Protein AF-A0A7W8SYG9-F1 (afdb_monomer)

Nearest PDB structures (foldseek):
  7f84-assembly1_B  TM=5.948E-01  e=1.801E-02  Leptospira interrogans serovar Copenhageni str. Fiocruz L1-130
  5xvp-assembly1_E  TM=5.563E-01  e=1.261E-01  Enterococcus faecalis TX0027
  2zny-assembly2_C  TM=5.384E-01  e=1.261E-01  Pyrococcus horikoshii
  1yqh-assembly1_A  TM=5.599E-01  e=2.120E-01  Bacillus cereus ATCC 14579
  8q90-assembly1_B  TM=6.037E-01  e=5.611E-01  Haloferax mediterranei

Structure (mmCIF, N/CA/C/O backbone):
data_AF-A0A7W8SYG9-F1
#
_entry.id   AF-A0A7W8SYG9-F1
#
loop_
_atom_site.group_PDB
_atom_site.id
_atom_site.type_symbol
_atom_site.label_atom_id
_atom_site.label_alt_id
_atom_site.label_comp_id
_atom_site.label_asym_id
_atom_site.label_entity_id
_atom_site.label_seq_id
_atom_site.pdbx_PDB_ins_code
_atom_site.Cartn_x
_atom_site.Cartn_y
_atom_site.Cartn_z
_atom_site.occupancy
_atom_site.B_iso_or_equiv
_atom_site.auth_seq_id
_atom_site.auth_comp_id
_atom_site.auth_asym_id
_atom_site.auth_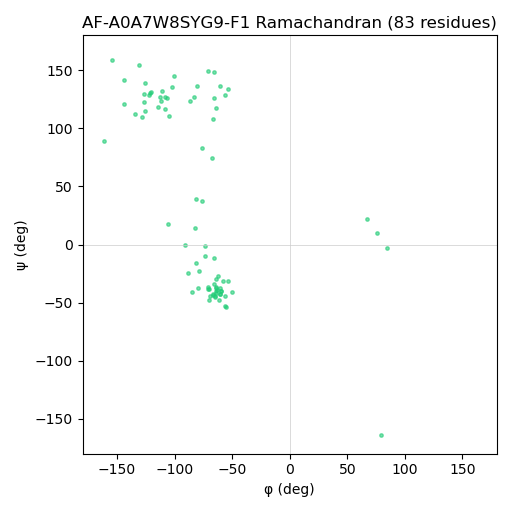atom_id
_atom_site.pdbx_PDB_model_num
ATOM 1 N N . MET A 1 1 ? 11.223 -6.633 -20.502 1.00 59.22 1 MET A N 1
ATOM 2 C CA . MET A 1 1 ? 11.486 -5.235 -20.087 1.00 59.22 1 MET A CA 1
ATOM 3 C C . MET A 1 1 ? 10.864 -5.076 -18.717 1.00 59.22 1 MET A C 1
ATOM 5 O O . MET A 1 1 ? 9.669 -5.324 -18.622 1.00 59.22 1 MET A O 1
ATOM 9 N N . ALA A 1 2 ? 11.651 -4.716 -17.703 1.00 58.38 2 ALA A N 1
ATOM 10 C CA . ALA A 1 2 ? 11.146 -4.425 -16.363 1.00 58.38 2 ALA A CA 1
ATOM 11 C C . ALA A 1 2 ? 10.079 -3.322 -16.424 1.00 58.38 2 ALA A C 1
ATOM 13 O O . ALA A 1 2 ? 10.308 -2.281 -17.054 1.00 58.38 2 ALA A O 1
ATOM 14 N N . ARG A 1 3 ? 8.911 -3.564 -15.819 1.00 75.25 3 ARG A N 1
ATOM 15 C CA . ARG A 1 3 ? 7.864 -2.557 -15.623 1.00 75.25 3 ARG A CA 1
ATOM 16 C C . ARG A 1 3 ? 7.784 -2.252 -14.137 1.00 75.25 3 ARG A C 1
ATOM 18 O O . ARG A 1 3 ? 7.726 -3.161 -13.315 1.00 75.25 3 ARG A O 1
ATOM 25 N N . PHE A 1 4 ? 7.775 -0.969 -13.810 1.00 80.38 4 PHE A N 1
ATOM 26 C CA . PHE A 1 4 ? 7.626 -0.511 -12.439 1.00 80.38 4 PHE A CA 1
ATOM 27 C C . PHE A 1 4 ? 6.186 -0.075 -12.207 1.00 80.38 4 PHE A C 1
ATOM 29 O O . PHE A 1 4 ? 5.545 0.491 -13.093 1.00 80.38 4 PHE A O 1
ATOM 36 N N . PHE A 1 5 ? 5.683 -0.311 -11.006 1.00 79.94 5 PHE A N 1
ATOM 37 C CA . PHE A 1 5 ? 4.357 0.101 -10.580 1.00 79.94 5 PHE A CA 1
ATOM 38 C C . PHE A 1 5 ? 4.466 0.888 -9.285 1.00 79.94 5 PHE A C 1
ATOM 40 O O . PHE A 1 5 ? 5.099 0.442 -8.333 1.00 79.94 5 PHE A O 1
ATOM 47 N 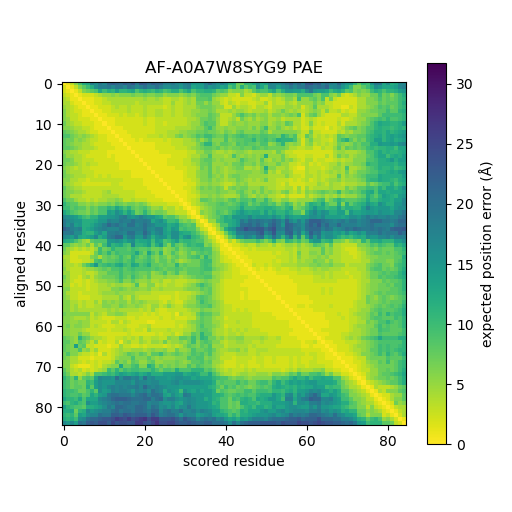N . ALA A 1 6 ? 3.837 2.059 -9.247 1.00 81.75 6 ALA A N 1
ATOM 48 C CA . ALA A 1 6 ? 3.669 2.818 -8.020 1.00 81.75 6 ALA A CA 1
ATOM 49 C C . ALA A 1 6 ? 2.398 2.339 -7.313 1.00 81.75 6 ALA A C 1
ATOM 51 O O . ALA A 1 6 ? 1.315 2.389 -7.902 1.00 81.75 6 ALA A O 1
ATOM 52 N N . VAL A 1 7 ? 2.535 1.904 -6.061 1.00 78.44 7 VAL A N 1
ATOM 53 C CA . VAL A 1 7 ? 1.422 1.545 -5.179 1.00 78.44 7 VAL A CA 1
ATOM 54 C C . VAL A 1 7 ? 1.291 2.618 -4.109 1.00 78.44 7 VAL A C 1
ATOM 56 O O . VAL A 1 7 ? 2.203 2.816 -3.300 1.00 78.44 7 VAL A O 1
ATOM 59 N N . LEU A 1 8 ? 0.154 3.309 -4.113 1.00 80.19 8 LEU A N 1
ATOM 60 C CA . LEU A 1 8 ? -0.210 4.305 -3.113 1.00 80.19 8 LEU A CA 1
ATOM 61 C C . LEU A 1 8 ? -1.375 3.762 -2.297 1.00 80.19 8 LEU A C 1
ATOM 63 O O . LEU A 1 8 ? -2.414 3.431 -2.859 1.00 80.19 8 LEU A O 1
ATOM 67 N N . ALA A 1 9 ? -1.211 3.686 -0.980 1.00 82.50 9 ALA A N 1
ATOM 68 C CA . ALA A 1 9 ? -2.246 3.187 -0.085 1.00 82.50 9 ALA A CA 1
ATOM 69 C C . ALA A 1 9 ? -2.613 4.253 0.953 1.00 82.50 9 ALA A C 1
ATOM 71 O O . ALA A 1 9 ? -1.739 4.854 1.580 1.00 82.50 9 ALA A O 1
ATOM 72 N N . THR A 1 10 ? -3.911 4.505 1.115 1.00 83.19 10 THR A N 1
ATOM 73 C CA . THR A 1 10 ? -4.441 5.496 2.061 1.00 83.19 10 THR A CA 1
ATOM 74 C C . THR A 1 10 ? -5.196 4.783 3.167 1.00 83.19 10 THR A C 1
ATOM 76 O O . THR A 1 10 ? -6.085 3.987 2.882 1.00 83.19 10 THR A O 1
ATOM 79 N N . ASP A 1 11 ? -4.855 5.057 4.423 1.00 84.00 11 ASP A N 1
ATOM 80 C CA . ASP A 1 11 ? -5.510 4.457 5.588 1.00 84.00 11 ASP A CA 1
ATOM 81 C C . ASP A 1 11 ? -6.933 4.996 5.783 1.00 84.00 11 ASP A C 1
ATOM 83 O O . ASP A 1 11 ? -7.200 6.178 5.553 1.00 84.00 11 ASP A O 1
ATOM 87 N N . LYS A 1 12 ? -7.827 4.164 6.326 1.00 83.44 12 LYS A N 1
ATOM 88 C CA . LYS A 1 12 ? -9.130 4.628 6.825 1.00 83.44 12 LYS A CA 1
ATOM 89 C C . LYS A 1 12 ? -8.965 5.561 8.033 1.00 83.44 12 LYS A C 1
ATOM 91 O O . LYS A 1 12 ? -8.066 5.350 8.860 1.00 83.44 12 LYS A O 1
ATOM 96 N N . PRO A 1 13 ? -9.871 6.542 8.222 1.00 85.81 13 PRO A N 1
ATOM 97 C CA . PRO A 1 13 ? -9.906 7.346 9.440 1.00 85.81 13 PRO A CA 1
ATOM 98 C C . PRO A 1 13 ? -9.971 6.467 10.700 1.00 85.81 13 PRO A C 1
ATOM 100 O O . PRO A 1 13 ? -10.747 5.518 10.768 1.00 85.81 13 PRO A O 1
ATOM 103 N N . GLY A 1 14 ? -9.155 6.781 11.710 1.00 87.75 14 GLY A N 1
ATOM 104 C CA . GLY A 1 14 ? -9.145 6.064 12.993 1.00 87.75 14 GLY A CA 1
ATOM 105 C C . GLY A 1 14 ? -8.288 4.790 13.054 1.00 87.75 14 GLY A C 1
ATOM 106 O O . GLY A 1 14 ? -8.129 4.242 14.139 1.00 87.75 14 GLY A O 1
ATOM 107 N N . MET A 1 15 ? -7.652 4.349 11.961 1.00 88.75 15 MET A N 1
ATOM 108 C CA . MET A 1 15 ? -6.877 3.090 11.927 1.00 88.75 15 MET A CA 1
ATOM 109 C C . MET A 1 15 ? -5.442 3.174 12.476 1.00 88.75 15 MET A C 1
ATOM 111 O O . MET A 1 15 ? -4.640 2.264 12.270 1.00 88.75 15 MET A O 1
ATOM 115 N N . ARG A 1 16 ? -5.083 4.242 13.200 1.00 84.94 16 ARG A N 1
ATOM 116 C CA . ARG A 1 16 ? -3.702 4.455 13.671 1.00 84.94 16 ARG A CA 1
ATOM 117 C C . ARG A 1 16 ? -3.205 3.342 14.598 1.00 84.94 16 ARG A C 1
ATOM 119 O O . ARG A 1 16 ? -2.079 2.887 14.441 1.00 84.94 16 ARG A O 1
ATOM 126 N N . GLU A 1 17 ? -4.039 2.891 15.528 1.00 87.44 17 GLU A N 1
ATOM 127 C CA . GLU A 1 17 ? -3.674 1.828 16.474 1.00 87.44 17 GLU A CA 1
ATOM 128 C C . GLU A 1 17 ? -3.476 0.482 15.760 1.00 87.44 17 GLU A C 1
ATOM 130 O O . GLU A 1 17 ? -2.472 -0.197 15.968 1.00 87.44 17 GLU A O 1
ATOM 135 N N . VAL A 1 18 ? -4.369 0.150 14.819 1.00 87.00 18 VAL A N 1
ATOM 136 C CA . VAL A 1 18 ? -4.237 -1.036 13.956 1.00 87.00 18 VAL A CA 1
ATOM 137 C C . VAL A 1 18 ? -2.956 -0.953 13.127 1.00 87.00 18 VAL A C 1
ATOM 139 O O . VAL A 1 18 ? -2.210 -1.928 13.050 1.00 87.00 18 VAL A O 1
ATOM 142 N N . ARG A 1 19 ? -2.637 0.222 12.565 1.00 86.88 19 ARG A N 1
ATOM 143 C CA . ARG A 1 19 ? -1.383 0.452 11.837 1.00 86.88 19 ARG A CA 1
ATOM 144 C C . ARG A 1 19 ? -0.181 0.142 12.710 1.00 86.88 19 ARG A C 1
ATOM 146 O O . ARG A 1 19 ? 0.691 -0.609 12.290 1.00 86.88 19 ARG A O 1
ATOM 153 N N . GLU A 1 20 ? -0.121 0.725 13.903 1.00 87.19 20 GLU A N 1
ATOM 154 C CA . GLU A 1 20 ? 0.993 0.546 14.835 1.00 87.19 20 GLU A CA 1
ATOM 155 C C . GLU A 1 20 ? 1.170 -0.931 15.222 1.00 87.19 20 GLU A C 1
ATOM 157 O O . GLU A 1 20 ? 2.302 -1.421 15.222 1.00 87.19 20 GLU A O 1
ATOM 162 N N . TRP A 1 21 ? 0.065 -1.654 15.435 1.00 89.75 21 TRP A N 1
ATOM 163 C CA . TRP A 1 21 ? 0.068 -3.079 15.765 1.00 89.75 21 TRP A CA 1
ATOM 164 C C . TRP A 1 21 ? 0.511 -3.984 14.600 1.00 89.75 21 TRP A C 1
ATOM 166 O O . TRP A 1 21 ? 1.344 -4.868 14.798 1.00 89.75 21 TRP A O 1
ATOM 176 N N . VAL A 1 22 ? 0.024 -3.750 13.372 1.00 88.44 22 VAL A N 1
ATOM 177 C CA . VAL A 1 22 ? 0.348 -4.583 12.189 1.00 88.44 22 VAL A CA 1
ATOM 178 C C . VAL A 1 22 ? 1.725 -4.249 11.595 1.00 88.44 22 VAL A C 1
ATOM 180 O O . VAL A 1 22 ? 2.352 -5.084 10.936 1.00 88.44 22 VAL A O 1
ATOM 183 N N . ARG A 1 23 ? 2.247 -3.041 11.846 1.00 87.31 23 ARG A N 1
ATOM 184 C CA . ARG A 1 23 ? 3.487 -2.525 11.239 1.00 87.31 23 ARG A CA 1
ATOM 185 C C . ARG A 1 23 ? 4.699 -3.461 11.309 1.00 87.31 23 ARG A C 1
ATOM 187 O O . ARG A 1 23 ? 5.433 -3.503 10.319 1.00 87.31 23 ARG A O 1
ATOM 194 N N . PRO A 1 24 ? 4.982 -4.181 12.411 1.00 89.31 24 PRO A N 1
ATOM 195 C CA . PRO A 1 24 ? 6.112 -5.109 12.461 1.00 89.31 24 PRO A CA 1
ATOM 196 C C . PRO A 1 24 ? 5.966 -6.276 11.474 1.00 89.31 24 PRO A C 1
ATOM 198 O O . PRO A 1 24 ? 6.937 -6.638 10.805 1.00 89.31 24 PRO A O 1
ATOM 201 N N . VAL A 1 25 ? 4.753 -6.820 11.337 1.00 87.62 25 VAL A N 1
ATOM 202 C CA . VAL A 1 25 ? 4.449 -7.929 10.419 1.00 87.62 25 VAL A CA 1
ATOM 203 C C . VAL A 1 25 ? 4.521 -7.447 8.975 1.00 87.62 25 VAL A C 1
ATOM 205 O O . VAL A 1 25 ? 5.239 -8.038 8.173 1.00 87.62 25 VAL A O 1
ATOM 208 N N . HIS A 1 26 ? 3.887 -6.311 8.674 1.00 84.12 26 HIS A N 1
ATOM 209 C CA . HIS A 1 26 ? 3.959 -5.676 7.357 1.00 84.12 26 HIS A CA 1
ATOM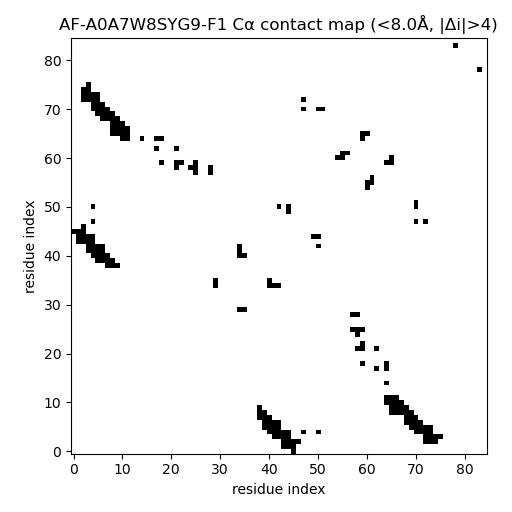 210 C C . HIS A 1 26 ? 5.408 -5.393 6.928 1.00 84.12 26 HIS A C 1
ATOM 212 O O . HIS A 1 26 ? 5.807 -5.721 5.817 1.00 84.12 26 HIS A O 1
ATOM 218 N N . ARG A 1 27 ? 6.251 -4.859 7.824 1.00 84.62 27 ARG A N 1
ATOM 219 C CA . ARG A 1 27 ? 7.680 -4.639 7.531 1.00 84.62 27 ARG A CA 1
ATOM 220 C C . ARG A 1 27 ? 8.438 -5.931 7.256 1.00 84.62 27 ARG A C 1
ATOM 222 O O . ARG A 1 27 ? 9.336 -5.928 6.425 1.00 84.62 27 ARG A O 1
ATOM 229 N N . THR A 1 28 ? 8.134 -6.999 7.986 1.00 85.00 28 THR A N 1
ATOM 230 C CA . THR A 1 28 ? 8.783 -8.301 7.785 1.00 85.00 28 THR A CA 1
ATOM 231 C C . THR A 1 28 ? 8.409 -8.880 6.428 1.00 85.00 28 THR A C 1
ATOM 233 O O . THR A 1 28 ? 9.288 -9.335 5.706 1.00 85.00 28 THR A O 1
ATOM 236 N N . TRP A 1 29 ? 7.129 -8.786 6.068 1.00 81.88 29 TRP A N 1
ATOM 237 C CA . TRP A 1 29 ? 6.618 -9.185 4.762 1.00 81.88 29 TRP A CA 1
ATOM 238 C C . TRP A 1 29 ? 7.258 -8.368 3.631 1.00 81.88 29 TRP A C 1
ATOM 240 O O . TRP A 1 29 ? 7.812 -8.946 2.705 1.00 81.88 29 TRP A O 1
ATOM 250 N N . LEU A 1 30 ? 7.318 -7.036 3.760 1.00 80.38 30 LEU A N 1
ATOM 251 C CA . LEU A 1 30 ? 7.955 -6.175 2.758 1.00 80.38 30 LEU A CA 1
ATOM 252 C C . LEU A 1 30 ? 9.453 -6.415 2.604 1.00 80.38 30 LEU A C 1
ATOM 254 O O . LEU A 1 30 ? 9.934 -6.337 1.492 1.00 80.38 30 LEU A O 1
ATOM 258 N N . ARG A 1 31 ? 10.202 -6.713 3.672 1.00 75.69 31 ARG A N 1
ATOM 259 C CA . ARG A 1 31 ? 11.657 -6.969 3.587 1.00 75.69 31 ARG A CA 1
ATOM 260 C C . 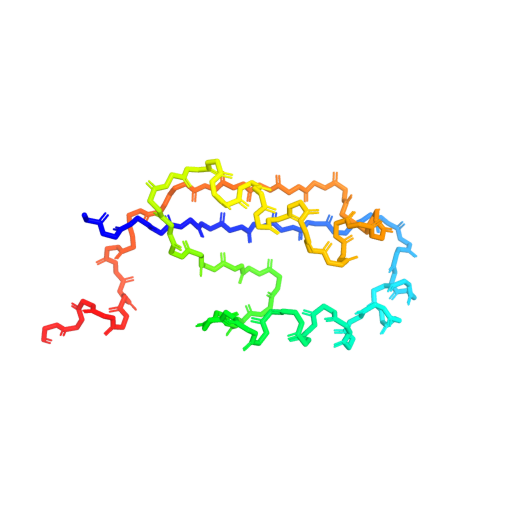ARG A 1 31 ? 12.026 -8.223 2.795 1.00 75.69 31 ARG A C 1
ATOM 262 O O . ARG A 1 31 ? 13.202 -8.423 2.514 1.00 75.69 31 ARG A O 1
ATOM 269 N N . GLN A 1 32 ? 11.050 -9.065 2.468 1.00 72.12 32 GLN A N 1
ATOM 270 C CA . GLN A 1 32 ? 11.232 -10.160 1.516 1.00 72.12 32 GLN A CA 1
ATOM 271 C C . GLN A 1 32 ? 11.312 -9.646 0.065 1.00 72.12 32 GLN A C 1
ATOM 273 O O . GLN A 1 32 ? 11.689 -10.402 -0.823 1.00 72.12 32 GLN A O 1
ATOM 278 N N . TYR A 1 33 ? 11.006 -8.363 -0.153 1.00 64.12 33 TYR A N 1
ATOM 279 C CA . TYR A 1 33 ? 11.006 -7.654 -1.426 1.00 64.12 33 TYR A CA 1
ATOM 280 C C . TYR A 1 33 ? 11.891 -6.397 -1.307 1.00 64.12 33 TYR A C 1
ATOM 282 O O . TYR A 1 33 ? 11.880 -5.699 -0.294 1.00 64.12 33 TYR A O 1
ATOM 290 N N . ASP A 1 34 ? 12.696 -6.083 -2.320 1.00 54.94 34 ASP A N 1
ATOM 291 C CA . ASP A 1 34 ? 13.774 -5.080 -2.210 1.00 54.94 34 ASP A CA 1
ATOM 292 C C . ASP A 1 34 ? 13.296 -3.611 -2.350 1.00 54.94 34 ASP A C 1
ATOM 294 O O . ASP A 1 34 ? 13.938 -2.769 -2.973 1.00 54.94 34 ASP A O 1
ATOM 298 N N . ALA A 1 35 ? 12.132 -3.272 -1.782 1.00 52.34 35 ALA A N 1
ATOM 299 C CA . ALA A 1 35 ? 11.484 -1.971 -1.955 1.00 52.34 35 ALA A CA 1
ATOM 300 C C . ALA A 1 35 ? 11.109 -1.330 -0.609 1.00 52.34 35 ALA A C 1
ATOM 302 O O . ALA A 1 35 ? 10.165 -1.755 0.056 1.00 52.34 35 ALA A O 1
ATOM 303 N N . MET A 1 36 ? 11.794 -0.252 -0.204 1.00 45.34 36 MET A N 1
ATOM 304 C CA . MET A 1 36 ? 11.327 0.578 0.917 1.00 45.34 36 MET A CA 1
ATOM 305 C C . MET A 1 36 ? 11.602 2.079 0.757 1.00 45.34 36 MET A C 1
ATOM 307 O O . MET A 1 36 ? 12.754 2.508 0.777 1.00 45.34 36 MET A O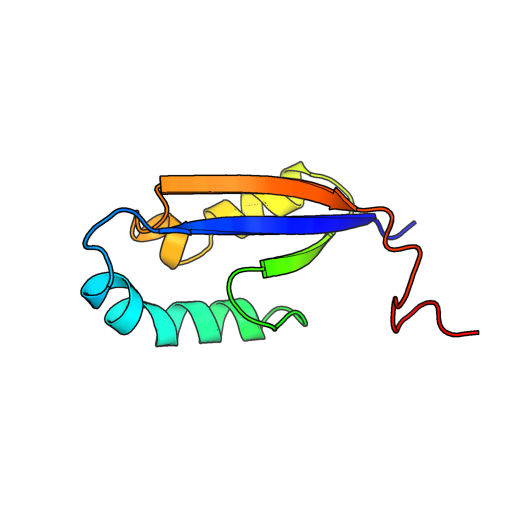 1
ATOM 311 N N . ASN A 1 37 ? 10.520 2.880 0.784 1.00 33.31 37 ASN A N 1
ATOM 312 C CA . ASN A 1 37 ? 10.463 4.166 1.499 1.00 33.31 37 ASN A CA 1
ATOM 313 C C . ASN A 1 37 ? 9.005 4.642 1.760 1.00 33.31 37 ASN A C 1
ATOM 315 O O . ASN A 1 37 ? 8.429 5.404 0.992 1.00 33.31 37 ASN A O 1
ATOM 319 N N . GLY A 1 38 ? 8.404 4.237 2.890 1.00 52.91 38 GLY A N 1
ATOM 320 C CA . GLY A 1 38 ? 7.086 4.736 3.341 1.00 52.91 38 GLY A CA 1
ATOM 321 C C . GLY A 1 38 ? 5.869 4.110 2.636 1.00 52.91 38 GLY A C 1
ATOM 322 O O . GLY A 1 38 ? 5.992 3.055 2.028 1.00 52.91 38 GLY A O 1
ATOM 323 N N . THR A 1 39 ? 4.681 4.732 2.741 1.00 60.00 39 THR A N 1
ATOM 324 C CA . THR A 1 39 ? 3.425 4.275 2.086 1.00 60.00 39 THR A CA 1
ATOM 325 C C . THR A 1 39 ? 3.390 4.601 0.580 1.00 60.00 39 THR A C 1
ATOM 327 O O . THR A 1 39 ? 2.365 4.995 0.028 1.00 60.00 39 THR A O 1
ATOM 330 N N . LEU A 1 40 ? 4.542 4.488 -0.072 1.00 64.94 40 LEU A N 1
ATOM 331 C CA . LEU A 1 40 ? 4.700 4.497 -1.515 1.00 64.94 40 LEU A CA 1
ATOM 332 C C . LEU A 1 40 ? 5.653 3.350 -1.831 1.00 64.94 40 LEU A C 1
ATOM 334 O O . LEU A 1 40 ? 6.826 3.393 -1.456 1.00 64.94 40 LEU A O 1
ATOM 338 N N . LEU A 1 41 ? 5.134 2.321 -2.491 1.00 74.62 41 LEU A N 1
ATOM 339 C CA . LEU A 1 41 ? 5.951 1.216 -2.977 1.00 74.62 41 LEU A CA 1
ATOM 340 C C . LEU A 1 41 ? 6.170 1.403 -4.471 1.00 74.62 41 LEU A C 1
ATOM 342 O O . LEU A 1 41 ? 5.235 1.724 -5.203 1.00 74.62 41 LEU A O 1
ATOM 346 N N . VAL A 1 42 ? 7.406 1.194 -4.913 1.00 76.62 42 VAL A N 1
ATOM 347 C CA . VAL A 1 42 ? 7.714 0.980 -6.324 1.00 76.62 42 VAL A CA 1
ATOM 348 C C . VAL A 1 42 ? 7.992 -0.506 -6.468 1.00 76.62 42 VAL A C 1
ATOM 350 O O . VAL A 1 42 ? 8.963 -1.004 -5.907 1.00 76.62 42 VAL A O 1
ATOM 353 N N . VAL A 1 43 ? 7.095 -1.209 -7.148 1.00 78.94 43 VAL A N 1
ATOM 354 C CA . VAL A 1 43 ? 7.145 -2.660 -7.329 1.00 78.94 43 VAL A CA 1
ATOM 355 C C . VAL A 1 43 ? 7.556 -2.946 -8.764 1.00 78.94 43 VAL A C 1
ATOM 357 O O . VAL A 1 43 ? 6.936 -2.434 -9.697 1.00 78.94 43 VAL A O 1
ATOM 360 N N . GLU A 1 44 ? 8.601 -3.744 -8.949 1.00 80.50 44 GLU A N 1
ATOM 361 C CA . GLU A 1 44 ? 8.925 -4.314 -10.252 1.00 80.50 44 GLU A CA 1
ATOM 362 C C . GLU A 1 44 ? 8.077 -5.571 -10.475 1.00 80.50 44 GLU A C 1
ATOM 364 O O . GLU A 1 44 ? 8.050 -6.465 -9.631 1.00 80.50 44 GLU A O 1
ATOM 369 N N . ALA A 1 45 ? 7.362 -5.626 -11.597 1.00 83.75 45 ALA A N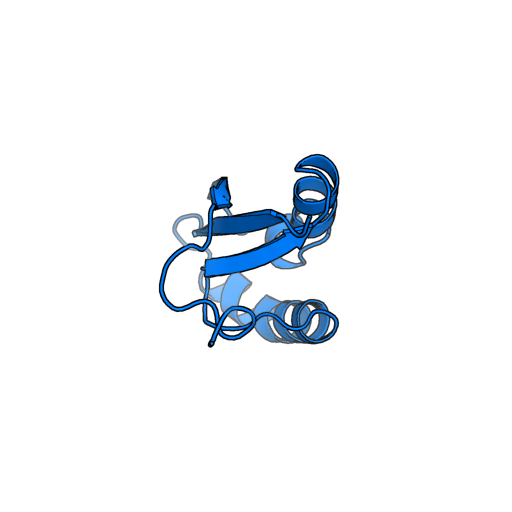 1
ATOM 370 C CA . ALA A 1 45 ? 6.547 -6.774 -11.978 1.00 83.75 45 ALA A CA 1
ATOM 371 C C . ALA A 1 45 ? 6.382 -6.843 -13.499 1.00 83.75 45 ALA A C 1
ATOM 373 O O . ALA A 1 45 ? 6.507 -5.837 -14.200 1.00 83.75 45 ALA A O 1
ATOM 374 N N . GLU A 1 46 ? 6.056 -8.018 -14.036 1.00 81.12 46 GLU A N 1
ATOM 375 C CA . GLU A 1 46 ? 5.791 -8.164 -15.471 1.00 81.12 46 GLU A CA 1
ATOM 376 C C . GLU A 1 46 ? 4.377 -7.694 -15.834 1.00 81.12 46 GLU A C 1
ATOM 378 O O . GLU A 1 46 ? 4.161 -7.075 -16.888 1.00 81.12 46 GLU A O 1
ATOM 383 N N . ARG A 1 47 ? 3.406 -7.957 -14.951 1.00 85.12 47 ARG A N 1
ATOM 384 C CA . ARG A 1 47 ? 1.990 -7.654 -15.157 1.00 85.12 47 ARG A CA 1
ATOM 385 C C .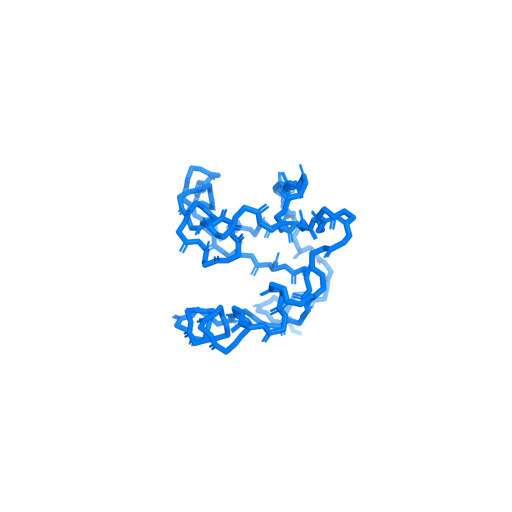 ARG A 1 47 ? 1.396 -6.936 -13.951 1.00 85.12 47 ARG A C 1
ATOM 387 O O . ARG A 1 47 ? 1.832 -7.095 -12.819 1.00 85.12 47 ARG A O 1
ATOM 394 N N . ILE A 1 48 ? 0.335 -6.168 -14.201 1.00 84.19 48 ILE A N 1
ATOM 395 C CA . ILE A 1 48 ? -0.419 -5.512 -13.124 1.00 84.19 48 ILE A CA 1
ATOM 396 C C . ILE A 1 48 ? -1.093 -6.535 -12.196 1.00 84.19 48 ILE A C 1
ATOM 398 O O . ILE A 1 48 ? -1.228 -6.265 -11.008 1.00 84.19 48 ILE A O 1
ATOM 402 N N . ASP A 1 49 ? -1.456 -7.711 -12.718 1.00 88.06 49 ASP A N 1
ATOM 403 C CA . ASP A 1 49 ? -2.056 -8.803 -11.941 1.00 88.06 49 ASP A CA 1
ATOM 404 C C . ASP A 1 49 ? -1.125 -9.279 -10.817 1.00 88.06 49 ASP A C 1
ATOM 406 O O . ASP A 1 49 ? -1.578 -9.455 -9.689 1.00 88.06 49 ASP A O 1
ATOM 410 N N . ASP A 1 50 ? 0.180 -9.360 -11.090 1.00 88.00 50 ASP A N 1
ATOM 411 C CA . ASP A 1 50 ? 1.193 -9.764 -10.108 1.00 88.00 50 ASP A CA 1
ATOM 412 C C . ASP A 1 50 ? 1.280 -8.743 -8.957 1.00 88.00 50 ASP A C 1
ATOM 414 O O . ASP A 1 50 ? 1.420 -9.097 -7.786 1.00 88.00 50 ASP A O 1
ATOM 418 N N . VAL A 1 51 ? 1.132 -7.450 -9.276 1.00 88.44 51 VAL A N 1
ATOM 419 C CA . VAL A 1 51 ? 1.112 -6.370 -8.276 1.00 88.44 51 VAL A CA 1
ATOM 420 C C . VAL A 1 51 ? -0.179 -6.400 -7.464 1.00 88.44 51 VAL A C 1
ATOM 422 O O . VAL A 1 51 ? -0.147 -6.168 -6.258 1.00 88.44 51 VAL A O 1
ATOM 425 N N . MET A 1 52 ? -1.317 -6.697 -8.097 1.00 88.56 52 MET A N 1
ATOM 426 C CA . MET A 1 52 ? -2.592 -6.845 -7.391 1.00 88.56 52 MET A CA 1
ATOM 427 C C . MET A 1 52 ? -2.559 -8.025 -6.416 1.00 88.56 52 MET A C 1
ATOM 429 O O . MET A 1 52 ? -3.026 -7.885 -5.287 1.00 88.56 52 MET A O 1
ATOM 433 N N . GLU A 1 53 ? -1.974 -9.158 -6.814 1.00 90.81 53 GLU A N 1
ATOM 434 C CA . GLU A 1 53 ? -1.785 -10.313 -5.933 1.00 90.81 53 GLU A CA 1
ATOM 435 C C . GLU A 1 53 ? -0.835 -9.989 -4.774 1.00 90.81 53 GLU A C 1
ATOM 437 O O . GLU A 1 53 ? -1.143 -10.289 -3.618 1.00 90.81 53 GLU A O 1
ATOM 442 N N . PHE A 1 54 ? 0.284 -9.317 -5.055 1.00 87.88 54 PHE A N 1
ATOM 443 C CA . PHE A 1 54 ? 1.202 -8.836 -4.024 1.00 87.88 54 PHE A CA 1
ATOM 444 C C . PHE A 1 54 ? 0.475 -7.950 -3.003 1.00 87.88 54 PHE A C 1
ATOM 446 O O . PHE A 1 54 ? 0.476 -8.259 -1.814 1.00 87.88 54 PHE A O 1
ATOM 453 N N . VAL A 1 55 ? -0.227 -6.905 -3.455 1.00 88.00 55 VAL A N 1
ATOM 454 C CA . VAL A 1 55 ? -0.995 -6.002 -2.579 1.00 88.00 55 VAL A CA 1
ATOM 455 C C . VAL A 1 55 ? -2.089 -6.750 -1.809 1.00 88.00 55 VAL A C 1
ATOM 457 O O . VAL A 1 55 ? -2.313 -6.461 -0.636 1.00 88.00 55 VAL A O 1
ATOM 460 N N . GLY A 1 56 ? -2.753 -7.731 -2.427 1.00 88.25 56 GLY A N 1
ATOM 461 C CA . GLY A 1 56 ? -3.767 -8.561 -1.768 1.00 88.25 56 GLY A CA 1
ATOM 462 C C . GLY A 1 56 ? -3.221 -9.398 -0.605 1.00 88.25 56 GLY A C 1
ATOM 463 O O . GLY A 1 56 ? -3.951 -9.691 0.343 1.00 88.25 56 GLY A O 1
ATOM 464 N N . ASN A 1 57 ? -1.932 -9.737 -0.646 1.00 90.00 57 ASN A N 1
ATOM 465 C CA . ASN A 1 57 ? -1.234 -10.470 0.408 1.00 90.00 57 ASN A CA 1
ATOM 466 C C . ASN A 1 57 ? -0.569 -9.559 1.457 1.00 90.00 57 ASN A C 1
ATOM 468 O O . ASN A 1 57 ? 0.012 -10.070 2.416 1.00 90.00 57 ASN A O 1
ATOM 472 N N . ASP A 1 58 ? -0.667 -8.232 1.317 1.00 87.44 58 ASP A N 1
ATOM 473 C CA . ASP A 1 58 ? -0.131 -7.283 2.293 1.00 87.44 58 ASP A CA 1
ATOM 474 C C . ASP A 1 58 ? -0.897 -7.402 3.632 1.00 87.44 58 ASP A C 1
ATOM 476 O O . ASP A 1 58 ? -2.125 -7.248 3.655 1.00 87.44 58 ASP A O 1
ATOM 480 N N . PRO A 1 59 ? -0.211 -7.602 4.776 1.00 88.94 59 PRO A N 1
ATOM 481 C CA . PRO A 1 59 ? -0.844 -7.625 6.095 1.00 88.94 59 PRO A CA 1
ATOM 482 C C . PRO A 1 59 ? -1.705 -6.392 6.415 1.00 88.94 59 PRO A C 1
ATOM 484 O O . PRO A 1 59 ? -2.699 -6.512 7.130 1.00 88.94 59 PRO A O 1
ATOM 487 N N . TYR A 1 60 ? -1.372 -5.207 5.893 1.00 87.25 60 TYR A N 1
ATOM 488 C CA . TYR A 1 60 ? -2.223 -4.021 6.025 1.00 87.25 60 TYR A CA 1
ATOM 489 C C . TYR A 1 60 ? -3.508 -4.124 5.198 1.00 87.25 60 TYR A C 1
ATOM 491 O O . TYR A 1 60 ? -4.571 -3.722 5.678 1.00 87.25 60 TYR A O 1
ATOM 499 N N . MET A 1 61 ? -3.443 -4.697 3.994 1.00 89.31 61 MET A N 1
ATOM 500 C CA . MET A 1 61 ? -4.628 -4.959 3.175 1.00 89.31 61 MET A CA 1
ATOM 501 C C . MET A 1 61 ? -5.537 -5.988 3.861 1.00 89.31 61 MET A C 1
ATOM 503 O O . MET A 1 61 ? -6.738 -5.760 4.003 1.00 89.31 61 MET A O 1
ATOM 507 N N . GLN A 1 62 ? -4.956 -7.069 4.388 1.00 90.75 62 GLN A N 1
ATOM 508 C CA . GLN A 1 62 ? -5.683 -8.113 5.120 1.00 90.75 62 GLN A CA 1
ATOM 509 C C . GLN A 1 62 ? -6.291 -7.612 6.438 1.00 90.75 62 GLN A C 1
ATOM 511 O O . GLN A 1 62 ? -7.386 -8.027 6.813 1.00 90.75 62 GLN A O 1
ATOM 516 N N . ALA A 1 63 ? -5.623 -6.678 7.118 1.00 88.69 63 ALA A N 1
ATOM 517 C CA . ALA A 1 63 ? -6.150 -6.013 8.309 1.00 88.69 63 ALA A CA 1
ATOM 518 C C . ALA A 1 63 ? -7.255 -4.982 7.998 1.00 88.69 63 ALA A C 1
ATOM 520 O O . ALA A 1 63 ? -7.781 -4.352 8.915 1.00 88.69 63 ALA A O 1
ATOM 521 N N . GLY A 1 64 ? -7.603 -4.779 6.721 1.00 87.56 64 GLY A N 1
ATOM 522 C CA . GLY A 1 64 ? -8.638 -3.835 6.298 1.00 87.56 64 GLY A CA 1
ATOM 523 C C . GLY A 1 64 ? -8.275 -2.371 6.550 1.00 87.56 64 GLY A C 1
ATOM 524 O O . GLY A 1 64 ? -9.177 -1.530 6.647 1.00 87.56 64 GLY A O 1
ATOM 525 N N . LEU A 1 65 ? -6.976 -2.084 6.674 1.00 85.50 65 LEU A N 1
ATOM 526 C CA . LEU A 1 65 ? -6.435 -0.790 7.079 1.00 85.50 65 LEU A CA 1
ATOM 527 C C . LEU A 1 65 ? -6.620 0.278 6.001 1.00 85.50 65 LEU A C 1
ATOM 529 O O . LEU A 1 65 ? -6.886 1.436 6.325 1.00 85.50 65 LEU A O 1
ATOM 533 N N . PHE A 1 66 ? -6.504 -0.109 4.732 1.00 84.50 66 PHE A N 1
ATOM 534 C CA . PHE A 1 66 ? -6.617 0.812 3.612 1.00 84.50 66 PHE A CA 1
ATOM 535 C C . PHE A 1 66 ? -8.074 1.125 3.267 1.00 84.50 66 PHE A C 1
ATOM 537 O O . PHE A 1 66 ? -8.936 0.245 3.233 1.00 84.50 66 PHE A O 1
ATOM 544 N N . ASP A 1 67 ? -8.330 2.403 3.017 1.00 83.12 67 ASP A N 1
ATOM 545 C CA . ASP A 1 67 ? -9.560 2.928 2.431 1.00 83.12 67 ASP A CA 1
ATOM 546 C C . ASP A 1 67 ? -9.501 2.852 0.903 1.00 83.12 67 ASP A C 1
ATOM 548 O O . ASP A 1 67 ? -10.455 2.448 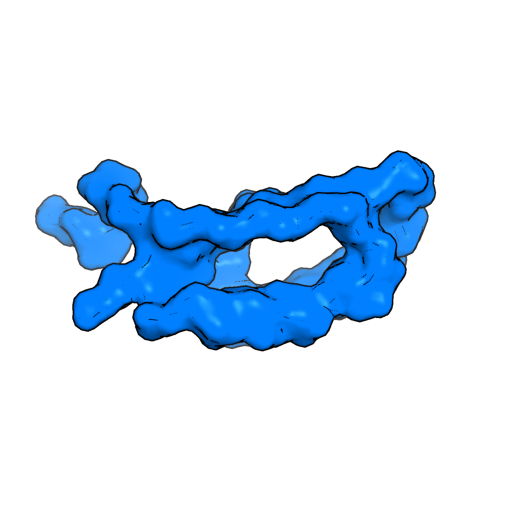0.245 1.00 83.12 67 ASP A O 1
ATOM 552 N N . CYS A 1 68 ? -8.334 3.177 0.342 1.00 83.56 68 CYS A N 1
ATOM 553 C CA . CYS A 1 68 ? -8.072 3.124 -1.088 1.00 83.56 68 CYS A CA 1
ATOM 554 C C . CYS A 1 68 ? -6.634 2.666 -1.351 1.00 83.56 68 CYS A C 1
ATOM 556 O O . CYS A 1 68 ? -5.708 3.070 -0.639 1.00 83.56 68 CYS A O 1
ATOM 558 N N . VAL A 1 69 ? -6.458 1.852 -2.396 1.00 84.81 69 VAL A N 1
ATOM 559 C CA . VAL A 1 69 ? -5.154 1.490 -2.955 1.00 84.81 69 VAL A CA 1
ATOM 560 C C . VAL A 1 69 ? -5.156 1.791 -4.450 1.00 84.81 69 VAL A C 1
ATOM 562 O O . VAL A 1 69 ? -5.982 1.271 -5.196 1.00 84.81 69 VAL A O 1
ATOM 565 N N . GLU A 1 70 ? -4.218 2.623 -4.890 1.00 86.44 70 GLU A N 1
ATOM 566 C CA . GLU A 1 70 ? -4.017 2.977 -6.292 1.00 86.44 70 GLU A CA 1
ATOM 567 C C . GLU A 1 70 ? -2.739 2.325 -6.822 1.00 86.44 70 GLU A C 1
ATOM 569 O O . GLU A 1 70 ? -1.661 2.512 -6.257 1.00 86.44 70 GLU A O 1
ATOM 574 N N . ILE A 1 71 ? -2.853 1.597 -7.937 1.00 87.44 71 ILE A N 1
ATOM 575 C CA . ILE A 1 71 ? -1.727 0.965 -8.637 1.00 87.44 71 ILE A CA 1
ATOM 576 C C . ILE A 1 71 ? -1.582 1.638 -9.998 1.00 87.44 71 ILE A C 1
ATOM 578 O O . ILE A 1 71 ? -2.498 1.590 -10.822 1.00 87.44 71 ILE A O 1
ATOM 582 N N . ARG A 1 72 ? -0.434 2.273 -10.249 1.00 81.75 72 ARG A N 1
ATOM 583 C CA . ARG A 1 72 ? -0.165 2.964 -11.518 1.00 81.75 72 ARG A CA 1
ATOM 584 C C . ARG A 1 72 ? 1.087 2.407 -12.189 1.00 81.75 72 ARG A C 1
ATOM 586 O O . ARG A 1 72 ? 2.132 2.374 -11.536 1.00 81.75 72 ARG A O 1
ATOM 593 N N . PRO A 1 73 ? 1.028 2.016 -13.475 1.00 79.19 73 PRO A N 1
ATOM 594 C CA . PRO A 1 73 ? 2.239 1.720 -14.228 1.00 79.19 73 PRO A CA 1
ATOM 595 C C . PRO A 1 73 ? 3.113 2.978 -14.296 1.00 79.19 73 PRO A C 1
ATOM 597 O O . PRO A 1 73 ? 2.615 4.088 -14.495 1.00 79.19 73 PRO A O 1
ATOM 600 N N . SER A 1 74 ? 4.413 2.804 -14.094 1.00 70.62 74 SER A N 1
ATOM 601 C CA . SER A 1 74 ? 5.398 3.875 -14.043 1.00 70.62 74 SER A CA 1
ATOM 602 C C . SER A 1 74 ? 6.517 3.606 -15.042 1.00 70.62 74 SER A C 1
ATOM 604 O O . SER A 1 74 ? 7.310 2.676 -14.887 1.00 70.62 74 SER A O 1
ATOM 606 N N . ASP A 1 75 ? 6.623 4.470 -16.049 1.00 67.12 75 ASP A N 1
ATOM 607 C CA . ASP A 1 75 ? 7.841 4.594 -16.842 1.00 67.12 75 ASP A CA 1
ATOM 608 C C . ASP A 1 75 ? 8.865 5.371 -16.004 1.00 67.12 75 ASP A C 1
ATOM 610 O O . ASP A 1 75 ? 8.975 6.596 -16.114 1.00 67.12 75 ASP A O 1
ATOM 614 N N . TRP A 1 76 ? 9.580 4.674 -15.111 1.00 67.25 76 TRP A N 1
ATOM 615 C CA . TRP A 1 76 ? 10.603 5.256 -14.230 1.00 67.25 76 TRP A CA 1
ATOM 616 C C . TRP A 1 76 ? 11.818 5.737 -15.043 1.00 67.25 76 TRP A C 1
ATOM 618 O O . TRP A 1 76 ? 12.873 5.104 -15.110 1.00 67.25 76 TRP A O 1
ATOM 628 N N . SER A 1 77 ? 11.625 6.857 -15.731 1.00 63.59 77 SER A N 1
ATOM 629 C CA . SER A 1 77 ? 12.524 7.421 -16.738 1.00 63.59 77 SER A CA 1
ATOM 630 C C . SER A 1 77 ? 13.575 8.359 -16.148 1.00 63.59 77 SER A C 1
ATOM 632 O O . SER A 1 77 ? 14.645 8.507 -16.730 1.00 63.59 77 SER A O 1
ATOM 634 N N . LEU A 1 78 ? 13.312 8.953 -14.980 1.00 58.25 78 LEU A N 1
ATOM 635 C CA . LEU A 1 78 ? 14.224 9.859 -14.280 1.00 58.25 78 LEU A CA 1
ATOM 636 C C . LEU A 1 78 ? 14.562 9.319 -12.885 1.00 58.25 78 LEU A C 1
ATOM 638 O O . LEU A 1 78 ? 13.673 8.955 -12.119 1.00 58.25 78 LEU A O 1
ATOM 642 N N . GLY A 1 79 ? 15.854 9.286 -12.545 1.00 60.97 79 GLY A N 1
ATOM 643 C CA . GLY A 1 79 ? 16.332 8.925 -11.204 1.00 60.97 79 GLY A CA 1
ATOM 644 C C . GLY A 1 79 ? 16.286 7.432 -10.856 1.00 60.97 79 GLY A C 1
ATOM 645 O O . GLY A 1 79 ? 16.524 7.095 -9.700 1.00 60.97 79 GLY A O 1
ATOM 646 N N . ASN A 1 80 ? 16.011 6.551 -11.823 1.00 67.62 80 ASN A N 1
ATOM 647 C CA . ASN A 1 80 ? 16.065 5.103 -11.627 1.00 67.62 80 ASN A CA 1
ATOM 648 C C . ASN A 1 80 ? 17.517 4.666 -11.316 1.00 67.62 80 ASN A C 1
ATOM 650 O O . ASN A 1 80 ? 18.389 4.861 -12.170 1.00 67.62 80 ASN A O 1
ATOM 654 N N . PRO A 1 81 ? 17.800 4.094 -10.126 1.00 66.50 81 PRO A N 1
ATOM 655 C CA . PRO A 1 81 ? 19.138 3.637 -9.751 1.00 66.50 81 PRO A CA 1
ATOM 656 C C . PRO A 1 81 ? 19.715 2.592 -10.712 1.00 66.50 81 PRO A C 1
ATOM 6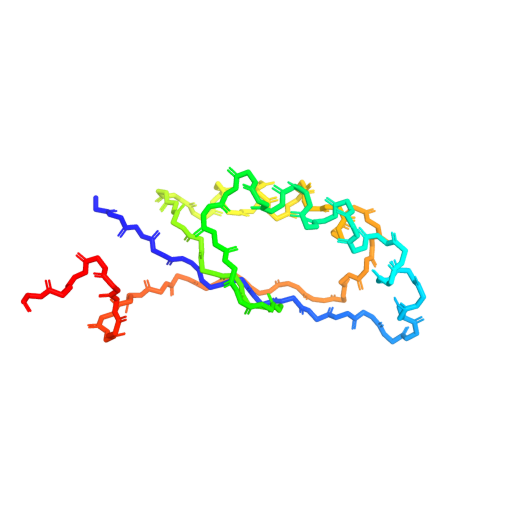58 O O . PRO A 1 81 ? 20.921 2.594 -10.940 1.00 66.50 81 PRO A O 1
ATOM 661 N N . GLU A 1 82 ? 18.861 1.761 -11.313 1.00 67.12 82 GLU A N 1
ATOM 662 C CA . GLU A 1 82 ? 19.250 0.694 -12.241 1.00 67.12 82 GLU A CA 1
ATOM 663 C C . GLU A 1 82 ? 19.509 1.184 -13.671 1.00 67.12 82 GLU A C 1
ATOM 665 O O . GLU A 1 82 ? 20.129 0.485 -14.467 1.00 67.12 82 GLU A O 1
ATOM 670 N N . ARG A 1 83 ? 19.055 2.397 -14.016 1.00 61.78 83 ARG A N 1
ATOM 671 C CA . ARG A 1 83 ? 19.313 3.034 -15.322 1.00 61.78 83 ARG A CA 1
ATOM 672 C C . ARG A 1 83 ? 20.350 4.156 -15.254 1.00 61.78 83 ARG A C 1
ATOM 674 O O . ARG A 1 83 ? 20.408 4.983 -16.163 1.00 61.78 83 ARG A O 1
ATOM 681 N N . ARG A 1 84 ? 21.158 4.219 -14.192 1.00 58.00 84 ARG A N 1
ATOM 682 C CA . ARG A 1 84 ? 22.295 5.147 -14.145 1.00 58.00 84 ARG A CA 1
ATOM 683 C C . ARG A 1 84 ? 23.331 4.717 -15.189 1.00 58.00 84 ARG A C 1
ATOM 685 O O . ARG A 1 84 ? 23.972 3.686 -15.021 1.00 58.00 84 ARG A O 1
ATOM 692 N N . VAL A 1 85 ? 23.435 5.495 -16.266 1.00 56.03 85 VAL A N 1
ATOM 693 C CA . VAL A 1 85 ? 24.588 5.504 -17.183 1.00 56.03 85 VAL A CA 1
ATOM 694 C C . VAL A 1 85 ? 25.785 6.182 -16.537 1.00 56.03 85 VAL A C 1
ATOM 696 O O . VAL A 1 85 ? 25.565 7.143 -15.763 1.00 56.03 85 VAL A O 1
#

Solvent-accessible surface area (backbone atoms only — not comparable to full-atom values): 5220 Å² total; per-residue (Å²): 128,94,37,36,29,40,38,42,59,40,69,37,92,86,41,62,65,59,48,66,68,46,44,65,58,36,51,56,59,41,68,79,43,103,52,88,68,76,74,42,43,66,44,78,40,93,48,71,67,59,51,51,52,52,52,63,68,31,56,50,52,69,69,62,37,52,68,46,75,47,80,40,85,40,87,71,80,74,87,40,82,90,71,66,126

Sequence (85 aa):
MARFFAVLATDKPGMREVREWVRPVHRTWLRQYDAMNGTLLVVEAERIDDVMEFVGNDPYMQAGLFDCVEIRPSDWSLGNPERRV

Secondary structure (DSSP, 8-state):
--EEEEEEEEEPTTTHHHHHHHHHHHHHHHTTSS--SSSEEEEEESSHHHHHHHHHT-HHHHTT-EEEEEEEEE---SS-GGG--

pLDDT: mean 78.12, std 12.31, range [33.31, 90.81]

Mean predicted aligned error: 7.28 Å

Foldseek 3Di:
DKWKKKKAFAFDPPCPVVCVVCVVVLVVLCVVPPFDDPRITIDTDPDVVVVVVSCCPRSCVVSVGTPDMDIGTDPCPPPPPVPDD

Radius of gyration: 13.64 Å; Cα contacts (8 Å, |Δi|>4): 108; chains: 1; bounding box: 34×20×37 Å